Protein AF-A0A951I4B5-F1 (afdb_monomer_lite)

pLDDT: mean 79.26, std 15.8, range [46.94, 96.88]

Sequence (180 aa):
LNFTGGAEAVTATYGNERLVIIENTTPQLATENDARINAKINELKSSGQPVPSAYRRVGNYSVFVFDAPDEATAAQLIDKISYEQVVQWLGNNPHWMERAEREYRQTTAGVILSVIKGTGLSLLICLGIGGIFGSIVFRRRRAQAAMTEAYSDAGGMLRLNLDEMTPQADPSRLLGKGER

Structure (mmCIF, N/CA/C/O backbone):
data_AF-A0A951I4B5-F1
#
_entry.id   AF-A0A951I4B5-F1
#
loop_
_atom_site.group_PDB
_atom_site.id
_atom_site.type_symbol
_atom_site.label_atom_id
_atom_site.label_alt_id
_atom_site.label_comp_id
_atom_site.label_asym_id
_atom_site.label_entity_id
_atom_site.label_seq_id
_atom_site.pdbx_PDB_ins_code
_atom_site.Cartn_x
_atom_site.Cartn_y
_atom_site.Cartn_z
_atom_site.occupancy
_atom_site.B_iso_or_equiv
_atom_site.auth_seq_id
_atom_site.auth_comp_id
_atom_site.auth_asym_id
_atom_site.auth_atom_id
_atom_site.pdbx_PDB_model_num
ATOM 1 N N . LEU A 1 1 ? -22.783 -4.781 12.251 1.00 55.12 1 LEU A N 1
ATOM 2 C CA . LEU A 1 1 ? -22.409 -3.690 11.322 1.00 55.12 1 LEU A CA 1
ATOM 3 C C . LEU A 1 1 ? -23.395 -3.739 10.170 1.00 55.12 1 LEU A C 1
ATOM 5 O O . LEU A 1 1 ? -23.638 -4.833 9.679 1.00 55.12 1 LEU A O 1
ATOM 9 N N . ASN A 1 2 ? -24.029 -2.620 9.824 1.00 48.62 2 ASN A N 1
ATOM 10 C CA . ASN A 1 2 ? -24.984 -2.560 8.719 1.00 48.62 2 ASN A CA 1
ATOM 11 C C . ASN A 1 2 ? -24.403 -1.655 7.626 1.00 48.62 2 ASN A C 1
ATOM 13 O O . ASN A 1 2 ? -24.116 -0.495 7.905 1.00 48.62 2 ASN A O 1
ATOM 17 N N . PHE A 1 3 ? -24.217 -2.207 6.425 1.00 61.22 3 PHE A N 1
ATOM 18 C CA . PHE A 1 3 ? -23.639 -1.535 5.255 1.00 61.22 3 PHE A CA 1
ATOM 19 C C . PHE A 1 3 ? -24.702 -1.206 4.188 1.00 61.22 3 PHE A C 1
ATOM 21 O O . PHE A 1 3 ? -24.397 -1.102 3.000 1.00 61.22 3 PHE A O 1
ATOM 28 N N . THR A 1 4 ? -25.975 -1.074 4.581 1.00 50.81 4 THR A N 1
ATOM 29 C CA . THR A 1 4 ? -27.038 -0.580 3.690 1.00 50.81 4 THR A CA 1
ATOM 30 C C . THR A 1 4 ? -26.644 0.770 3.092 1.00 50.81 4 THR A C 1
ATOM 32 O O . THR A 1 4 ? -26.465 1.736 3.829 1.00 50.81 4 THR A O 1
ATOM 35 N N . GLY A 1 5 ? -26.512 0.819 1.764 1.00 57.47 5 GLY A N 1
ATOM 36 C CA . GLY A 1 5 ? -26.009 1.981 1.019 1.00 57.47 5 GLY A CA 1
ATOM 37 C C . GLY A 1 5 ? -24.957 1.636 -0.041 1.00 57.47 5 GLY A C 1
ATOM 38 O O . GLY A 1 5 ? -24.609 2.504 -0.835 1.00 57.47 5 GLY A O 1
ATOM 39 N N . GLY A 1 6 ? -24.497 0.379 -0.076 1.00 58.88 6 GLY A N 1
ATOM 40 C CA . GLY A 1 6 ? -23.417 -0.074 -0.951 1.00 58.88 6 GLY A CA 1
ATOM 41 C C . GLY A 1 6 ? -22.067 0.181 -0.287 1.00 58.88 6 GLY A C 1
ATOM 42 O O . GLY A 1 6 ? -21.778 1.298 0.134 1.00 58.88 6 GLY A O 1
ATOM 43 N N . ALA A 1 7 ? -21.268 -0.871 -0.144 1.00 65.44 7 ALA A N 1
ATOM 44 C CA . ALA A 1 7 ? -19.898 -0.776 0.328 1.00 65.44 7 ALA A CA 1
ATOM 45 C C . ALA A 1 7 ? -19.060 -1.764 -0.474 1.00 65.44 7 ALA A C 1
ATOM 47 O O . ALA A 1 7 ? -19.389 -2.951 -0.531 1.00 65.44 7 ALA A O 1
ATOM 48 N N . GLU A 1 8 ? -18.004 -1.267 -1.103 1.00 73.88 8 GLU A N 1
ATOM 49 C CA . GLU A 1 8 ? -17.023 -2.111 -1.772 1.00 73.88 8 GLU A CA 1
ATOM 50 C C . GLU A 1 8 ? -15.859 -2.349 -0.820 1.00 73.88 8 GLU A C 1
ATOM 52 O O . GLU A 1 8 ? -15.434 -1.449 -0.094 1.00 73.88 8 GLU A O 1
ATOM 57 N N . ALA A 1 9 ? -15.373 -3.585 -0.773 1.00 83.12 9 ALA A N 1
ATOM 58 C CA . ALA A 1 9 ? -14.260 -3.958 0.079 1.00 83.12 9 ALA A CA 1
ATOM 59 C C . ALA A 1 9 ? -13.137 -4.537 -0.774 1.00 83.12 9 ALA A C 1
ATOM 61 O O . ALA A 1 9 ? -13.355 -5.448 -1.572 1.00 83.12 9 ALA A O 1
ATOM 62 N N . VAL A 1 10 ? -11.928 -4.025 -0.567 1.00 84.44 10 VAL A N 1
ATOM 63 C CA . VAL A 1 10 ? -10.711 -4.514 -1.212 1.00 84.44 10 VAL A CA 1
ATOM 64 C C . VAL A 1 10 ? -9.752 -4.992 -0.137 1.00 84.44 10 VAL A C 1
ATOM 66 O O . VAL A 1 10 ? -9.579 -4.349 0.900 1.00 84.44 10 VAL A O 1
ATOM 69 N N . THR A 1 11 ? -9.118 -6.133 -0.389 1.00 89.44 11 THR A N 1
ATOM 70 C CA . THR A 1 11 ? -8.118 -6.716 0.505 1.00 89.44 11 THR A CA 1
ATOM 71 C C . THR A 1 11 ? -6.784 -6.855 -0.207 1.00 89.44 11 THR A C 1
ATOM 73 O O . THR A 1 11 ? -6.746 -7.297 -1.355 1.00 89.44 11 THR A O 1
ATOM 76 N N . ALA A 1 12 ? -5.693 -6.545 0.484 1.00 88.00 12 ALA A N 1
ATOM 77 C CA . ALA A 1 12 ? -4.334 -6.743 -0.005 1.00 88.00 12 ALA A CA 1
ATOM 78 C C . ALA A 1 12 ? -3.448 -7.330 1.099 1.00 88.00 12 ALA A C 1
ATOM 80 O O . ALA A 1 12 ? -3.672 -7.080 2.282 1.00 88.00 12 ALA A O 1
ATOM 81 N N . THR A 1 13 ? -2.428 -8.092 0.708 1.00 88.44 13 THR A N 1
ATOM 82 C CA . THR A 1 13 ? -1.479 -8.715 1.640 1.00 88.44 13 THR A CA 1
ATOM 83 C C . THR A 1 13 ? -0.082 -8.153 1.404 1.00 88.44 13 THR A C 1
ATOM 85 O O . THR A 1 13 ? 0.414 -8.186 0.278 1.00 88.44 13 THR A O 1
ATOM 88 N N . TYR A 1 14 ? 0.563 -7.671 2.467 1.00 83.38 14 TYR A N 1
ATOM 89 C CA . TYR A 1 14 ? 1.923 -7.130 2.457 1.00 83.38 14 TYR A CA 1
ATOM 90 C C . TYR A 1 14 ? 2.800 -7.938 3.419 1.00 83.38 14 TYR A C 1
ATOM 92 O O . TYR A 1 14 ? 2.919 -7.635 4.602 1.00 83.38 14 TYR A O 1
ATOM 100 N N . GLY A 1 15 ? 3.403 -9.017 2.914 1.00 86.25 15 GLY A N 1
ATOM 101 C CA . GLY A 1 15 ? 4.127 -9.963 3.765 1.00 86.25 15 GLY A CA 1
ATOM 102 C C . GLY A 1 15 ? 3.170 -10.652 4.739 1.00 86.25 15 GLY A C 1
ATOM 103 O O . GLY A 1 15 ? 2.299 -11.400 4.302 1.00 86.25 15 GLY A O 1
ATOM 104 N N . ASN A 1 16 ? 3.324 -10.379 6.037 1.00 87.38 16 ASN A N 1
ATOM 105 C CA . ASN A 1 16 ? 2.433 -10.898 7.080 1.00 87.38 16 ASN A CA 1
ATOM 106 C C . ASN A 1 16 ? 1.230 -9.984 7.349 1.00 87.38 16 ASN A C 1
ATOM 108 O O . ASN A 1 16 ? 0.270 -10.422 7.972 1.00 87.38 16 ASN A O 1
ATOM 112 N N . GLU A 1 17 ? 1.266 -8.737 6.879 1.00 90.81 17 GLU A N 1
ATOM 113 C CA . GLU A 1 17 ? 0.223 -7.745 7.123 1.00 90.81 17 GLU A CA 1
ATOM 114 C C . GLU A 1 17 ? -0.938 -7.936 6.151 1.00 90.81 17 GLU A C 1
ATOM 116 O O . GLU A 1 17 ? -0.743 -8.178 4.953 1.00 90.81 17 GLU A O 1
ATOM 121 N N . ARG A 1 18 ? -2.164 -7.763 6.645 1.00 93.00 18 ARG A N 1
ATOM 122 C CA . ARG A 1 18 ? -3.366 -7.752 5.806 1.00 93.00 18 ARG A CA 1
ATOM 123 C C . ARG A 1 18 ? -4.038 -6.395 5.876 1.00 93.00 18 ARG A C 1
ATOM 125 O O . ARG A 1 18 ? -4.434 -5.940 6.946 1.00 93.00 18 ARG A O 1
ATOM 132 N N . LEU A 1 19 ? -4.193 -5.777 4.716 1.00 92.56 19 LEU A N 1
ATOM 133 C CA . LEU A 1 19 ? -4.884 -4.515 4.531 1.00 92.56 19 LEU A CA 1
ATOM 134 C C . LEU A 1 19 ? -6.308 -4.790 4.051 1.00 92.56 19 LEU A C 1
ATOM 136 O O . LEU A 1 19 ? -6.501 -5.502 3.066 1.00 92.56 19 LEU A O 1
ATOM 140 N N . VAL A 1 20 ? -7.294 -4.202 4.720 1.00 93.38 20 VAL A N 1
ATOM 141 C CA . VAL A 1 20 ? -8.694 -4.212 4.286 1.00 93.38 20 VAL A CA 1
ATOM 142 C C . VAL A 1 20 ? -9.165 -2.773 4.180 1.00 93.38 20 VAL A C 1
ATOM 144 O O . VAL A 1 20 ? -9.105 -2.020 5.149 1.00 93.38 20 VAL A O 1
ATOM 147 N N . ILE A 1 21 ? -9.638 -2.391 3.002 1.00 91.12 21 ILE A N 1
ATOM 148 C CA . ILE A 1 21 ? -10.203 -1.073 2.735 1.00 91.12 21 ILE A CA 1
ATOM 149 C C . ILE A 1 21 ? -11.676 -1.270 2.423 1.00 91.12 21 ILE A C 1
ATOM 151 O O . ILE A 1 21 ? -12.016 -2.084 1.569 1.00 91.12 21 ILE A O 1
ATOM 155 N N . ILE A 1 22 ? -12.538 -0.529 3.112 1.00 90.69 22 ILE A N 1
ATOM 156 C CA . ILE A 1 22 ? -13.975 -0.496 2.847 1.00 90.69 22 ILE A CA 1
ATOM 157 C C . ILE A 1 22 ? -14.336 0.903 2.365 1.00 90.69 22 ILE A C 1
ATOM 159 O O . ILE A 1 22 ? -14.132 1.879 3.087 1.00 90.69 22 ILE A O 1
ATOM 163 N N . GLU A 1 23 ? -14.877 1.004 1.160 1.00 89.00 23 GLU A N 1
ATOM 164 C CA . GLU A 1 23 ? -15.413 2.241 0.610 1.00 89.00 23 GLU A CA 1
ATOM 165 C C . GLU A 1 23 ? -16.857 2.449 1.051 1.00 89.00 23 GLU A C 1
ATOM 167 O O . GLU A 1 23 ? -17.703 1.568 0.905 1.00 89.00 23 GLU A O 1
ATOM 172 N N . ASN A 1 24 ? -17.143 3.640 1.572 1.00 87.50 24 ASN A N 1
ATOM 173 C CA . ASN A 1 24 ? -18.502 4.083 1.832 1.00 87.50 24 ASN A CA 1
ATOM 174 C C . ASN A 1 24 ? -18.952 5.007 0.697 1.00 87.50 24 ASN A C 1
ATOM 176 O O . ASN A 1 24 ? -18.261 5.966 0.360 1.00 87.50 24 ASN A O 1
ATOM 180 N N . THR A 1 25 ? -20.150 4.778 0.164 1.00 84.25 25 THR A N 1
ATOM 181 C CA . THR A 1 25 ? -20.691 5.547 -0.972 1.00 84.25 25 THR A CA 1
ATOM 182 C C . THR A 1 25 ? -20.890 7.036 -0.691 1.00 84.25 25 THR A C 1
ATOM 184 O O . THR A 1 25 ? -20.955 7.830 -1.628 1.00 84.25 25 THR A O 1
ATOM 187 N N . THR A 1 26 ? -20.979 7.448 0.580 1.00 84.31 26 THR A N 1
ATOM 188 C CA . THR A 1 26 ? -21.101 8.863 0.957 1.00 84.31 26 THR A CA 1
ATOM 189 C C . THR A 1 26 ? -20.213 9.236 2.150 1.00 84.31 26 THR A C 1
ATOM 191 O O . THR A 1 26 ? -19.969 8.400 3.030 1.00 84.31 26 THR A O 1
ATOM 194 N N . PRO A 1 27 ? -19.782 10.510 2.250 1.00 86.56 27 PRO A N 1
ATOM 195 C CA . PRO A 1 27 ? -19.035 11.007 3.409 1.00 86.56 27 PRO A CA 1
ATOM 196 C C . PRO A 1 27 ? -19.803 10.901 4.734 1.00 86.56 27 PRO A C 1
ATOM 198 O O . PRO A 1 27 ? -19.202 10.697 5.792 1.00 86.56 27 PRO A O 1
ATOM 201 N N . GLN A 1 28 ? -21.133 11.035 4.689 1.00 87.88 28 GLN A N 1
ATOM 202 C CA . GLN A 1 28 ? -22.000 10.904 5.860 1.00 87.88 28 GLN A CA 1
ATOM 203 C C . GLN A 1 28 ? -21.962 9.467 6.386 1.00 87.88 28 GLN A C 1
ATOM 205 O O . GLN A 1 28 ? -21.667 9.260 7.563 1.00 87.88 28 GLN A O 1
ATOM 210 N N . LEU A 1 29 ? -22.138 8.477 5.500 1.00 88.44 29 LEU A N 1
ATOM 211 C CA . LEU A 1 29 ? -22.033 7.062 5.863 1.00 88.44 29 LEU A CA 1
ATOM 212 C C . LEU A 1 29 ? -20.637 6.712 6.388 1.00 88.44 29 LEU A C 1
ATOM 214 O O . LEU A 1 29 ? -20.528 5.997 7.380 1.00 88.44 29 LEU A O 1
ATOM 218 N N . ALA A 1 30 ? -19.576 7.255 5.783 1.00 90.12 30 ALA A N 1
ATOM 219 C CA . ALA A 1 30 ? -18.209 7.052 6.261 1.00 90.12 30 ALA A CA 1
ATOM 220 C C . ALA A 1 30 ? -18.016 7.551 7.701 1.00 90.12 30 ALA A C 1
ATOM 222 O O . ALA A 1 30 ? -17.368 6.889 8.508 1.00 90.12 30 ALA A O 1
ATOM 223 N N . THR A 1 31 ? -18.601 8.702 8.037 1.00 92.94 31 THR A N 1
ATOM 224 C CA . THR A 1 31 ? -18.505 9.306 9.374 1.00 92.94 31 THR A CA 1
ATOM 225 C C . THR A 1 31 ? -19.313 8.520 10.408 1.00 92.94 31 THR A C 1
ATOM 227 O O . THR A 1 31 ? -18.826 8.246 11.505 1.00 92.94 31 THR A O 1
ATOM 230 N N . GLU A 1 32 ? -20.531 8.102 10.060 1.00 91.88 32 GLU A N 1
ATOM 231 C CA . GLU A 1 32 ? -21.355 7.262 10.935 1.00 91.88 32 GLU A CA 1
ATOM 232 C C . GLU A 1 32 ? -20.718 5.892 11.185 1.00 91.88 32 GLU A C 1
ATOM 234 O O . GLU A 1 32 ? -20.698 5.400 12.319 1.00 91.88 32 GLU A O 1
ATOM 239 N N . ASN A 1 33 ? -20.175 5.274 10.134 1.00 92.12 33 ASN A N 1
ATOM 240 C CA . ASN A 1 33 ? -19.501 3.988 10.241 1.00 92.12 33 ASN A CA 1
ATOM 241 C C . ASN A 1 33 ? -18.207 4.102 11.044 1.00 92.12 33 ASN A C 1
ATOM 243 O O . ASN A 1 33 ? -17.947 3.221 11.856 1.00 92.12 33 ASN A O 1
ATOM 247 N N . ASP A 1 34 ? -17.451 5.191 10.913 1.00 94.75 34 ASP A N 1
ATOM 248 C CA . ASP A 1 34 ? -16.241 5.429 11.703 1.00 94.75 34 ASP A CA 1
ATOM 249 C C . ASP A 1 34 ? -16.512 5.456 13.211 1.00 94.75 34 ASP A C 1
ATOM 251 O O . ASP A 1 34 ? -15.838 4.769 13.983 1.00 94.75 34 ASP A O 1
ATOM 255 N N . ALA A 1 35 ? -17.567 6.152 13.640 1.00 94.19 35 ALA A N 1
ATOM 256 C CA . ALA A 1 35 ? -17.983 6.144 15.040 1.00 94.19 35 ALA A CA 1
ATOM 257 C C . ALA A 1 35 ? -18.357 4.727 15.522 1.00 94.19 35 ALA A C 1
ATOM 259 O O . ALA A 1 35 ? -17.936 4.295 16.598 1.00 94.19 35 ALA A O 1
ATOM 260 N N . ARG A 1 36 ? -19.110 3.972 14.709 1.00 93.81 36 ARG A N 1
ATOM 261 C CA . ARG A 1 36 ? -19.536 2.597 15.032 1.00 93.81 36 ARG A CA 1
ATOM 262 C C . ARG A 1 36 ? -18.368 1.612 15.069 1.00 93.81 36 ARG A C 1
ATOM 264 O O . ARG A 1 36 ? -18.343 0.736 15.931 1.00 93.81 36 ARG A O 1
ATOM 271 N N . ILE A 1 37 ? -17.418 1.743 14.147 1.00 95.19 37 ILE A N 1
ATOM 272 C CA . ILE A 1 37 ? -16.227 0.897 14.065 1.00 95.19 37 ILE A CA 1
ATOM 273 C C . ILE A 1 37 ? -15.344 1.137 15.286 1.00 95.19 37 ILE A C 1
ATOM 275 O O . ILE A 1 37 ? -15.002 0.175 15.967 1.00 95.19 37 ILE A O 1
ATOM 279 N N . ASN A 1 38 ? -15.047 2.395 15.623 1.00 95.94 38 ASN A N 1
ATOM 280 C CA . ASN A 1 38 ? -14.259 2.721 16.813 1.00 95.94 38 ASN A CA 1
ATOM 281 C C . ASN A 1 38 ? -14.925 2.208 18.095 1.00 95.94 38 ASN A C 1
ATOM 283 O O . ASN A 1 38 ? -14.263 1.597 18.934 1.00 95.94 38 ASN A O 1
ATOM 287 N N . ALA A 1 39 ? -16.244 2.383 18.229 1.00 95.88 39 ALA A N 1
ATOM 288 C CA . ALA A 1 39 ? -16.993 1.828 19.354 1.00 95.88 39 ALA A CA 1
ATOM 289 C C . ALA A 1 39 ? -16.851 0.299 19.427 1.00 95.88 39 ALA A C 1
ATOM 291 O O . ALA A 1 39 ? -16.586 -0.243 20.502 1.00 95.88 39 ALA A O 1
ATOM 292 N N . LYS A 1 40 ? -16.952 -0.395 18.284 1.00 95.06 40 LYS A N 1
ATOM 293 C CA . LYS A 1 40 ? -16.819 -1.853 18.240 1.00 95.06 40 LYS A CA 1
ATOM 294 C C . LYS A 1 40 ? -15.398 -2.327 18.540 1.00 95.06 40 LYS A C 1
ATOM 296 O O . LYS A 1 40 ? -15.235 -3.312 19.250 1.00 95.06 40 LYS A O 1
ATOM 301 N N . ILE A 1 41 ? -14.375 -1.637 18.039 1.00 95.06 41 ILE A N 1
ATOM 302 C CA . ILE A 1 41 ? -12.970 -1.944 18.342 1.00 95.06 41 ILE A CA 1
ATOM 303 C C . ILE A 1 41 ? -12.714 -1.790 19.844 1.00 95.06 41 ILE A C 1
ATOM 305 O O . ILE A 1 41 ? -12.111 -2.672 20.448 1.00 95.06 41 ILE A O 1
ATOM 309 N N . ASN A 1 42 ? -13.224 -0.725 20.465 1.00 95.38 42 ASN A N 1
ATOM 310 C CA . ASN A 1 42 ? -13.085 -0.512 21.906 1.00 95.38 42 ASN A CA 1
ATOM 311 C C . ASN A 1 42 ? -13.799 -1.596 22.729 1.00 95.38 42 ASN A C 1
ATOM 313 O O . ASN A 1 42 ? -13.237 -2.075 23.710 1.00 95.38 42 ASN A O 1
ATOM 317 N N . GLU A 1 43 ? -14.995 -2.017 22.311 1.00 95.88 43 GLU A N 1
ATOM 318 C CA . GLU A 1 43 ? -15.738 -3.129 22.924 1.00 95.88 43 GLU A CA 1
ATOM 319 C C . GLU A 1 43 ? -14.984 -4.466 22.811 1.00 95.88 43 GLU A C 1
ATOM 321 O O . GLU A 1 43 ? -14.896 -5.230 23.772 1.00 95.88 43 GLU A O 1
ATOM 326 N N . LEU A 1 44 ? -14.410 -4.763 21.642 1.00 95.12 44 LEU A N 1
ATOM 327 C CA . LEU A 1 44 ? -13.615 -5.975 21.438 1.00 95.12 44 LEU A CA 1
ATOM 328 C C . LEU A 1 44 ? -12.337 -5.941 22.281 1.00 95.12 44 LEU A C 1
ATOM 330 O O . LEU A 1 44 ? -12.015 -6.926 22.945 1.00 95.12 44 LEU A O 1
ATOM 334 N N . LYS A 1 45 ? -11.663 -4.787 22.325 1.00 93.38 45 LYS A N 1
ATOM 335 C CA . LYS A 1 45 ? -10.461 -4.571 23.133 1.00 93.38 45 LYS A CA 1
ATOM 336 C C . LYS A 1 45 ? -10.743 -4.754 24.624 1.00 93.38 45 LYS A C 1
ATOM 338 O O . LYS A 1 45 ? -9.968 -5.421 25.304 1.00 93.38 45 LYS A O 1
ATOM 343 N N . SER A 1 46 ? -11.853 -4.215 25.134 1.00 94.19 46 SER A N 1
ATOM 344 C CA . SER A 1 46 ? -12.245 -4.397 26.539 1.00 94.19 46 SER A CA 1
ATOM 345 C C . SER A 1 46 ? -12.662 -5.833 26.862 1.00 94.19 46 SER A C 1
ATOM 347 O O . SER A 1 46 ? -12.500 -6.274 27.997 1.00 94.19 46 SER A O 1
ATOM 349 N N . SER A 1 47 ? -13.135 -6.580 25.864 1.00 95.00 47 SER A N 1
ATOM 350 C CA . SER A 1 47 ? -13.519 -7.991 25.992 1.00 95.00 47 SER A CA 1
ATOM 351 C C . SER A 1 47 ? -12.358 -8.971 25.770 1.00 95.00 47 SER A C 1
ATOM 353 O O . SER A 1 47 ? -12.587 -10.179 25.721 1.00 95.00 47 SER A O 1
ATOM 355 N N . GLY A 1 48 ? -11.125 -8.481 25.586 1.00 92.50 48 GLY A N 1
ATOM 356 C CA . GLY A 1 48 ? -9.949 -9.316 25.305 1.00 92.50 48 GLY A CA 1
ATOM 357 C C . GLY A 1 48 ? -10.003 -10.043 23.956 1.00 92.50 48 GLY A C 1
ATOM 358 O O . GLY A 1 48 ? -9.271 -11.008 23.745 1.00 92.50 48 GLY A O 1
ATOM 359 N N . GLN A 1 49 ? -10.885 -9.614 23.054 1.00 93.44 49 GLN A N 1
ATOM 360 C CA . GLN A 1 49 ? -11.017 -10.172 21.713 1.00 93.44 49 GLN A CA 1
ATOM 361 C C . GLN A 1 49 ? -9.954 -9.573 20.781 1.00 93.44 49 GLN A C 1
ATOM 363 O O . GLN A 1 49 ? -9.515 -8.438 20.996 1.00 93.44 49 GLN A O 1
ATOM 368 N N . PRO A 1 50 ? -9.544 -10.300 19.727 1.00 90.94 50 PRO A N 1
ATOM 369 C CA . PRO A 1 50 ? -8.608 -9.772 18.747 1.00 90.94 50 PRO A CA 1
ATOM 370 C C . PRO A 1 50 ? -9.194 -8.541 18.046 1.00 90.94 50 PRO A C 1
ATOM 372 O O . PRO A 1 50 ? -10.352 -8.527 17.623 1.00 90.94 50 PRO A O 1
ATOM 375 N N . VAL A 1 51 ? -8.363 -7.511 17.910 1.00 94.12 51 VAL A N 1
ATOM 376 C CA . VAL A 1 51 ? -8.670 -6.259 17.211 1.00 94.12 51 VAL A CA 1
ATOM 377 C C . VAL A 1 51 ? -7.666 -6.041 16.076 1.00 94.12 51 VAL A C 1
ATOM 379 O O . VAL A 1 51 ? -6.588 -6.638 16.103 1.00 94.12 51 VAL A O 1
ATOM 382 N N . PRO A 1 52 ? -7.993 -5.212 15.068 1.00 94.12 52 PRO A N 1
ATOM 383 C CA . PRO A 1 52 ? -7.020 -4.801 14.061 1.00 94.12 52 PRO A CA 1
ATOM 384 C C . PRO A 1 52 ? -5.779 -4.179 14.716 1.00 94.12 52 PRO A C 1
ATOM 386 O O . PRO A 1 52 ? -5.900 -3.487 15.728 1.00 94.12 52 PRO A O 1
ATOM 389 N N . SER A 1 53 ? -4.607 -4.374 14.110 1.00 94.25 53 SER A N 1
ATOM 390 C CA . SER A 1 53 ? -3.362 -3.716 14.527 1.00 94.25 53 SER A CA 1
ATOM 391 C C . SER A 1 53 ? -3.460 -2.193 14.407 1.00 94.25 53 SER A C 1
ATOM 393 O O . SER A 1 53 ? -2.893 -1.480 15.226 1.00 94.25 53 SER A O 1
ATOM 395 N N . ALA A 1 54 ? -4.197 -1.694 13.408 1.00 94.62 54 ALA A N 1
ATOM 396 C CA . ALA A 1 54 ? -4.599 -0.293 13.320 1.00 94.62 54 ALA A CA 1
ATOM 397 C C . ALA A 1 54 ? -5.902 -0.127 12.529 1.00 94.62 54 ALA A C 1
ATOM 399 O O . ALA A 1 54 ? -6.252 -0.944 11.672 1.00 94.62 54 ALA A O 1
ATOM 400 N N . TYR A 1 55 ? -6.594 0.977 12.795 1.00 95.12 55 TYR A N 1
ATOM 401 C CA . TYR A 1 55 ? -7.768 1.415 12.053 1.00 95.12 55 TYR A CA 1
ATOM 402 C C . TYR A 1 55 ? -7.728 2.933 11.853 1.00 95.12 55 TYR A C 1
ATOM 404 O O . TYR A 1 55 ? -7.356 3.672 12.765 1.00 95.12 55 TYR A O 1
ATOM 412 N N . ARG A 1 56 ? -8.115 3.408 10.664 1.00 94.44 56 ARG A N 1
ATOM 413 C CA . ARG A 1 56 ? -8.257 4.843 10.380 1.00 94.44 56 ARG A CA 1
ATOM 414 C C . ARG A 1 56 ? -9.282 5.099 9.283 1.00 94.44 56 ARG A C 1
ATOM 416 O O . ARG A 1 56 ? -9.331 4.372 8.291 1.00 94.44 56 ARG A O 1
ATOM 423 N N . ARG A 1 57 ? -10.031 6.195 9.407 1.00 92.75 57 ARG A N 1
ATOM 424 C CA . ARG A 1 57 ? -10.810 6.746 8.295 1.00 92.75 57 ARG A CA 1
ATOM 425 C C . ARG A 1 57 ? -9.934 7.640 7.417 1.00 92.75 57 ARG A C 1
ATOM 427 O O . ARG A 1 57 ? -9.277 8.551 7.918 1.00 92.75 57 ARG A O 1
ATOM 434 N N . VAL A 1 58 ? -9.978 7.415 6.106 1.00 90.75 58 VAL A N 1
ATOM 435 C CA . VAL A 1 58 ? -9.289 8.224 5.091 1.00 90.75 58 VAL A CA 1
ATOM 436 C C . VAL A 1 58 ? -10.315 8.653 4.040 1.00 90.75 58 VAL A C 1
ATOM 438 O O . VAL A 1 58 ? -10.679 7.886 3.153 1.00 90.75 58 VAL A O 1
ATOM 441 N N . GLY A 1 59 ? -10.840 9.876 4.165 1.00 88.81 59 GLY A N 1
ATOM 442 C CA . GLY A 1 59 ? -11.945 10.346 3.320 1.00 88.81 59 GLY A CA 1
ATOM 443 C C . GLY A 1 59 ? -13.205 9.496 3.520 1.00 88.81 59 GLY A C 1
ATOM 444 O O . GLY A 1 59 ? -13.741 9.444 4.633 1.00 88.81 59 GLY A O 1
ATOM 445 N N . ASN A 1 60 ? -13.644 8.825 2.450 1.00 90.12 60 ASN A N 1
ATOM 446 C CA . ASN A 1 60 ? -14.777 7.894 2.463 1.00 90.12 60 ASN A CA 1
ATOM 447 C C . ASN A 1 60 ? -14.378 6.439 2.768 1.00 90.12 60 ASN A C 1
ATOM 449 O O . ASN A 1 60 ? -15.251 5.579 2.898 1.00 90.12 60 ASN A O 1
ATOM 453 N N . TYR A 1 61 ? -13.081 6.154 2.905 1.00 90.12 61 TYR A N 1
ATOM 454 C CA . TYR A 1 61 ? -12.585 4.812 3.179 1.00 90.12 61 TYR A CA 1
ATOM 455 C C . TYR A 1 61 ? -12.432 4.551 4.677 1.00 90.12 61 TYR A C 1
ATOM 457 O O . TYR A 1 61 ? -11.910 5.381 5.424 1.00 90.12 61 TYR A O 1
ATOM 465 N N . SER A 1 62 ? -12.820 3.353 5.093 1.00 93.31 62 SER A N 1
ATOM 466 C CA . SER A 1 62 ? -12.476 2.753 6.379 1.00 93.31 62 SER A CA 1
ATOM 467 C C . SER A 1 62 ? -11.329 1.772 6.155 1.00 93.31 62 SER A C 1
ATOM 469 O O . SER A 1 62 ? -11.502 0.763 5.473 1.00 93.31 62 SER A O 1
ATOM 471 N N . VAL A 1 63 ? -10.154 2.077 6.703 1.00 94.06 63 VAL A N 1
ATOM 472 C CA . VAL A 1 63 ? -8.930 1.303 6.484 1.00 94.06 63 VAL A CA 1
ATOM 473 C C . VAL A 1 63 ? -8.580 0.514 7.735 1.00 94.06 63 VAL A C 1
ATOM 475 O O . VAL A 1 63 ? -8.414 1.092 8.808 1.00 94.06 63 VAL A O 1
ATOM 478 N N . PHE A 1 64 ? -8.409 -0.793 7.578 1.00 95.25 64 PHE A N 1
ATOM 479 C CA . PHE A 1 64 ? -7.992 -1.718 8.622 1.00 95.25 64 PHE A CA 1
ATOM 480 C C . PHE A 1 64 ? -6.669 -2.370 8.248 1.00 95.25 64 PHE A C 1
ATOM 482 O O . PHE A 1 64 ? -6.503 -2.844 7.124 1.00 95.25 64 PHE A O 1
ATOM 489 N N . VAL A 1 65 ? -5.764 -2.458 9.216 1.00 95.12 65 VAL A N 1
ATOM 490 C CA . VAL A 1 65 ? -4.538 -3.248 9.105 1.00 95.12 65 VAL A CA 1
ATOM 491 C C . VAL A 1 65 ? -4.570 -4.329 10.170 1.00 95.12 65 VAL A C 1
ATOM 493 O O . VAL A 1 65 ? -4.781 -4.041 11.347 1.00 95.12 65 VAL A O 1
ATOM 496 N N . PHE A 1 66 ? -4.358 -5.569 9.753 1.00 94.75 66 PHE A N 1
ATOM 497 C CA . PHE A 1 66 ? -4.255 -6.735 10.619 1.00 94.75 66 PHE A CA 1
ATOM 498 C C . PHE A 1 66 ? -2.846 -7.315 10.559 1.00 94.75 66 PHE A C 1
ATOM 500 O O . PHE A 1 66 ? -2.148 -7.159 9.556 1.00 94.75 66 PHE A O 1
ATOM 507 N N . ASP A 1 67 ? -2.478 -8.026 11.624 1.00 93.25 67 ASP A N 1
ATOM 508 C CA . ASP A 1 67 ? -1.261 -8.840 11.715 1.00 93.25 67 ASP A CA 1
ATOM 509 C C . ASP A 1 67 ? 0.052 -8.052 11.540 1.00 93.25 67 ASP A C 1
ATOM 511 O O . ASP A 1 67 ? 1.102 -8.625 11.250 1.00 93.25 67 ASP A O 1
ATOM 515 N N . ALA A 1 68 ? 0.011 -6.733 11.752 1.00 91.12 68 ALA A N 1
ATOM 516 C CA . ALA A 1 68 ? 1.214 -5.914 11.812 1.00 91.12 68 ALA A CA 1
ATOM 517 C C . ALA A 1 68 ? 1.958 -6.136 13.140 1.00 91.12 68 ALA A C 1
ATOM 519 O O . ALA A 1 68 ? 1.306 -6.314 14.177 1.00 91.12 68 ALA A O 1
ATOM 520 N N . PRO A 1 69 ? 3.305 -6.097 13.126 1.00 89.56 69 PRO A N 1
ATOM 521 C CA . PRO A 1 69 ? 4.130 -6.352 14.309 1.00 89.56 69 PRO A CA 1
ATOM 522 C C . PRO A 1 69 ? 3.923 -5.313 15.419 1.00 89.56 69 PRO A C 1
ATOM 524 O O . PRO A 1 69 ? 4.044 -5.639 16.599 1.00 89.56 69 PRO A O 1
ATOM 527 N N . ASP A 1 70 ? 3.592 -4.079 15.047 1.00 88.62 70 ASP A N 1
ATOM 528 C CA . ASP A 1 70 ? 3.323 -2.972 15.954 1.00 88.62 70 ASP A CA 1
ATOM 529 C C . ASP A 1 70 ? 2.392 -1.934 15.299 1.00 88.62 70 ASP A C 1
ATOM 531 O O . ASP A 1 70 ? 2.201 -1.907 14.078 1.00 88.62 70 ASP A O 1
ATOM 535 N N . GLU A 1 71 ? 1.808 -1.066 16.126 1.00 87.69 71 GLU A N 1
ATOM 536 C CA . GLU A 1 71 ? 0.872 -0.027 15.684 1.00 87.69 71 GLU A CA 1
ATOM 537 C C . GLU A 1 71 ? 1.537 1.023 14.776 1.00 87.69 71 GLU A C 1
ATOM 539 O O . GLU A 1 71 ? 0.890 1.532 13.861 1.00 87.69 71 GLU A O 1
ATOM 544 N N . ALA A 1 72 ? 2.828 1.328 14.962 1.00 90.06 72 ALA A N 1
ATOM 545 C CA . ALA A 1 72 ? 3.520 2.321 14.142 1.00 90.06 72 ALA A CA 1
ATOM 546 C C . ALA A 1 72 ? 3.767 1.801 12.719 1.00 90.06 72 ALA A C 1
ATOM 548 O O . ALA A 1 72 ? 3.559 2.537 11.754 1.00 90.06 72 ALA A O 1
ATOM 549 N N . THR A 1 73 ? 4.131 0.527 12.569 1.00 89.81 73 THR A N 1
ATOM 550 C CA . THR A 1 73 ? 4.229 -0.136 11.260 1.00 89.81 73 THR A CA 1
ATOM 551 C C . THR A 1 73 ? 2.870 -0.155 10.555 1.00 89.81 73 THR A C 1
ATOM 553 O O . THR A 1 73 ? 2.762 0.232 9.388 1.00 89.81 73 THR A O 1
ATOM 556 N N . ALA A 1 74 ? 1.801 -0.491 11.283 1.00 90.81 74 ALA A N 1
ATOM 557 C CA . ALA A 1 74 ? 0.443 -0.442 10.749 1.00 90.81 74 ALA A CA 1
ATOM 558 C C . ALA A 1 74 ? 0.037 0.981 10.318 1.00 90.81 74 ALA A C 1
ATOM 560 O O . ALA A 1 74 ? -0.561 1.170 9.257 1.00 90.81 74 ALA A O 1
ATOM 561 N N . ALA A 1 75 ? 0.401 2.001 11.099 1.00 91.19 75 ALA A N 1
ATOM 562 C CA . ALA A 1 75 ? 0.136 3.397 10.772 1.00 91.19 75 ALA A CA 1
ATOM 563 C C . ALA A 1 75 ? 0.861 3.842 9.492 1.00 91.19 75 ALA A C 1
ATOM 565 O O . ALA A 1 75 ? 0.233 4.479 8.646 1.00 91.19 75 ALA A O 1
ATOM 566 N N . GLN A 1 76 ? 2.122 3.440 9.299 1.00 90.62 76 GLN A N 1
ATOM 567 C CA . GLN A 1 76 ? 2.878 3.726 8.073 1.00 90.62 76 GLN A CA 1
ATOM 568 C C . GLN A 1 76 ? 2.243 3.097 6.829 1.00 90.62 76 GLN A C 1
ATOM 570 O O . GLN A 1 76 ? 2.306 3.681 5.745 1.00 90.62 76 GLN A O 1
ATOM 575 N N . LEU A 1 77 ? 1.640 1.909 6.954 1.00 89.38 77 LEU A N 1
ATOM 576 C CA . LEU A 1 77 ? 0.917 1.290 5.843 1.00 89.38 77 LEU A CA 1
ATOM 577 C C . LEU A 1 77 ? -0.324 2.109 5.472 1.00 89.38 77 LEU A C 1
ATOM 579 O O . LEU A 1 77 ? -0.571 2.346 4.291 1.00 89.38 77 LEU A O 1
ATOM 583 N N . ILE A 1 78 ? -1.061 2.594 6.473 1.00 90.88 78 ILE A N 1
ATOM 584 C CA . ILE A 1 78 ? -2.225 3.459 6.254 1.00 90.88 78 ILE A CA 1
ATOM 585 C C . ILE A 1 78 ? -1.812 4.803 5.637 1.00 90.88 78 ILE A C 1
ATOM 587 O O . ILE A 1 78 ? -2.509 5.298 4.758 1.00 90.88 78 ILE A O 1
ATOM 591 N N . ASP A 1 79 ? -0.674 5.379 6.032 1.00 89.31 79 ASP A N 1
ATOM 592 C CA . ASP A 1 79 ? -0.197 6.675 5.515 1.00 89.31 79 ASP A CA 1
ATOM 593 C C . ASP A 1 79 ? 0.107 6.653 4.008 1.00 89.31 79 ASP A C 1
ATOM 595 O O . ASP A 1 79 ? 0.093 7.693 3.349 1.00 89.31 79 ASP A O 1
ATOM 599 N N . LYS A 1 80 ? 0.356 5.469 3.437 1.00 85.75 80 LYS A N 1
ATOM 600 C CA . LYS A 1 80 ? 0.543 5.291 1.988 1.00 85.75 80 LYS A CA 1
ATOM 601 C C . LYS A 1 80 ? -0.771 5.340 1.208 1.00 85.75 80 LYS A C 1
ATOM 603 O O . LYS A 1 80 ? -0.740 5.453 -0.016 1.00 85.75 80 LYS A O 1
ATOM 608 N N . ILE A 1 81 ? -1.914 5.237 1.883 1.00 81.62 81 ILE A N 1
ATOM 609 C CA . ILE A 1 81 ? -3.231 5.262 1.249 1.00 81.62 81 ILE A CA 1
ATOM 610 C C . ILE A 1 81 ? -3.626 6.717 1.052 1.00 81.62 81 ILE A C 1
ATOM 612 O O . ILE A 1 81 ? -3.995 7.422 1.990 1.00 81.62 81 ILE A O 1
ATOM 616 N N . SER A 1 82 ? -3.550 7.170 -0.195 1.00 73.69 82 SER A N 1
ATOM 617 C CA . SER A 1 82 ? -4.014 8.496 -0.575 1.00 73.69 82 SER A CA 1
ATOM 618 C C . SER A 1 82 ? -5.442 8.411 -1.101 1.00 73.69 82 SER A C 1
ATOM 620 O O . SER A 1 82 ? -5.723 7.657 -2.032 1.00 73.69 82 SER A O 1
ATOM 622 N N . TYR A 1 83 ? -6.348 9.193 -0.511 1.00 65.12 83 TYR A N 1
ATOM 623 C CA . TYR A 1 83 ? -7.646 9.450 -1.124 1.00 65.12 83 TYR A CA 1
ATOM 624 C C . TYR A 1 83 ? -7.426 10.400 -2.299 1.00 65.12 83 TYR A C 1
ATOM 626 O O . TYR A 1 83 ? -7.309 11.613 -2.114 1.00 65.12 83 TYR A O 1
ATOM 634 N N . GLU A 1 84 ? -7.347 9.856 -3.509 1.00 63.47 84 GLU A N 1
ATOM 635 C CA . GLU A 1 84 ? -7.320 10.687 -4.703 1.00 63.47 84 GLU A CA 1
ATOM 636 C C . GLU A 1 84 ? -8.759 11.068 -5.051 1.00 63.47 84 GLU A C 1
ATOM 638 O O . GLU A 1 84 ? -9.590 10.227 -5.393 1.00 63.47 84 GLU A O 1
ATOM 643 N N . GLN A 1 85 ? -9.088 12.353 -4.914 1.00 58.81 85 GLN A N 1
ATOM 644 C CA . GLN A 1 85 ? -10.376 12.855 -5.365 1.00 58.81 85 GLN A CA 1
ATOM 645 C C . GLN A 1 85 ? -10.424 12.725 -6.892 1.00 58.81 85 GLN A C 1
ATOM 647 O O . GLN A 1 85 ? -9.838 13.533 -7.616 1.00 58.81 85 GLN A O 1
ATOM 652 N N . VAL A 1 86 ? -11.129 11.710 -7.394 1.00 58.75 86 VAL A N 1
ATOM 653 C CA . VAL A 1 86 ? -11.401 11.582 -8.827 1.00 58.75 86 VAL A CA 1
ATOM 654 C C . VAL A 1 86 ? -12.405 12.668 -9.204 1.00 58.75 86 VAL A C 1
ATOM 656 O O . VAL A 1 86 ? -13.618 12.495 -9.120 1.00 58.75 86 VAL A O 1
ATOM 659 N N . VAL A 1 87 ? -11.894 13.838 -9.589 1.00 61.53 87 VAL A N 1
ATOM 660 C CA . VAL A 1 87 ? -12.717 14.904 -10.164 1.00 61.53 87 VAL A CA 1
ATOM 661 C C . VAL A 1 87 ? -13.129 14.457 -11.563 1.00 61.53 87 VAL A C 1
ATOM 663 O O . VAL A 1 87 ? -12.344 14.532 -12.514 1.00 61.53 87 VAL A O 1
ATOM 666 N N . GLN A 1 88 ? -14.357 13.957 -11.681 1.00 60.25 88 GLN A N 1
ATOM 667 C CA . GLN A 1 88 ? -14.975 13.711 -12.973 1.00 60.25 88 GLN A CA 1
ATOM 668 C C . GLN A 1 88 ? -15.558 15.029 -13.482 1.00 60.25 88 GLN A C 1
ATOM 670 O O . GLN A 1 88 ? -16.531 15.557 -12.947 1.00 60.25 88 GLN A O 1
ATOM 675 N N . TRP A 1 89 ? -14.924 15.590 -14.507 1.00 65.25 89 TRP A N 1
ATOM 676 C CA . TRP A 1 89 ? -15.443 16.773 -15.177 1.00 65.25 89 TRP A CA 1
ATOM 677 C C . TRP A 1 89 ? -16.687 16.378 -15.977 1.00 65.25 89 TRP A C 1
ATOM 679 O O . TRP A 1 89 ? -16.632 15.466 -16.796 1.00 65.25 89 TRP A O 1
ATOM 689 N N . LEU A 1 90 ? -17.800 17.086 -15.773 1.00 69.19 90 LEU A N 1
ATOM 690 C CA . LEU A 1 90 ? -19.038 16.915 -16.555 1.00 69.19 90 LEU A CA 1
ATOM 691 C C . LEU A 1 90 ? -18.895 17.385 -18.025 1.00 69.19 90 LEU A C 1
ATOM 693 O O . LEU A 1 90 ? -19.845 17.306 -18.797 1.00 69.19 90 LEU A O 1
ATOM 697 N N . GLY A 1 91 ? -17.713 17.877 -18.412 1.00 73.56 91 GLY A N 1
ATOM 698 C CA . GLY A 1 91 ? -17.349 18.344 -19.749 1.00 73.56 91 GLY A CA 1
ATOM 699 C C . GLY A 1 91 ? -15.866 18.084 -20.037 1.00 73.56 91 GLY A C 1
ATOM 700 O O . GLY A 1 91 ? -15.257 17.200 -19.438 1.00 73.56 91 GLY A O 1
ATOM 701 N N . ASN A 1 92 ? -15.258 18.850 -20.948 1.00 69.75 92 ASN A N 1
ATOM 702 C CA . ASN A 1 92 ? -13.868 18.608 -21.340 1.00 69.75 92 ASN A CA 1
ATOM 703 C C . ASN A 1 92 ? -12.906 18.932 -20.181 1.00 69.75 92 ASN A C 1
ATOM 705 O O . ASN A 1 92 ? -12.895 20.053 -19.674 1.00 69.75 92 ASN A O 1
ATOM 709 N N . ASN A 1 93 ? -12.119 17.946 -19.746 1.00 71.94 93 ASN A N 1
ATOM 710 C CA . ASN A 1 93 ? -11.197 18.082 -18.617 1.00 71.94 93 ASN A CA 1
ATOM 711 C C . ASN A 1 93 ? -10.114 19.128 -18.940 1.00 71.94 93 ASN A C 1
ATOM 713 O O . ASN A 1 93 ? -9.346 18.876 -19.858 1.00 71.94 93 ASN A O 1
ATOM 717 N N . PRO A 1 94 ? -9.973 20.244 -18.203 1.00 77.06 94 PRO A N 1
ATOM 718 C CA . PRO A 1 94 ? -8.986 21.285 -18.507 1.00 77.06 94 PRO A CA 1
ATOM 719 C C . PRO A 1 94 ? -7.521 20.845 -18.315 1.00 77.06 94 PRO A C 1
ATOM 721 O O . PRO A 1 94 ? -6.632 21.440 -18.913 1.00 77.06 94 PRO A O 1
ATOM 724 N N . HIS A 1 95 ? -7.262 19.774 -17.554 1.00 78.81 95 HIS A N 1
ATOM 725 C CA . HIS A 1 95 ? -5.914 19.276 -17.228 1.00 78.81 95 HIS A CA 1
ATOM 726 C C . HIS A 1 95 ? -5.544 17.975 -17.961 1.00 78.81 95 HIS A C 1
ATOM 728 O O . HIS A 1 95 ? -4.659 17.231 -17.533 1.00 78.81 95 HIS A O 1
ATOM 734 N N . TRP A 1 96 ? -6.236 17.647 -19.056 1.00 75.88 96 TRP A N 1
ATOM 735 C CA . TRP A 1 96 ? -5.990 16.409 -19.804 1.00 75.88 96 TRP A CA 1
ATOM 736 C C . TRP A 1 96 ? -4.560 16.327 -20.365 1.00 75.88 96 TRP A C 1
ATOM 738 O O . TRP A 1 96 ? -3.927 15.276 -20.277 1.00 75.88 96 TRP A O 1
ATOM 748 N N . MET A 1 97 ? -4.034 17.447 -20.869 1.00 71.06 97 MET A N 1
ATOM 749 C CA . MET A 1 97 ? -2.684 17.524 -21.434 1.00 71.06 97 MET A CA 1
ATOM 750 C C . MET A 1 97 ? -1.611 17.342 -20.353 1.00 71.06 97 MET A C 1
ATOM 752 O O . MET A 1 97 ? -0.673 16.571 -20.525 1.00 71.06 97 MET A O 1
ATOM 756 N N . GLU A 1 98 ? -1.787 17.985 -19.196 1.00 78.12 98 GLU A N 1
ATOM 757 C CA . GLU A 1 98 ? -0.856 17.884 -18.065 1.00 78.12 98 GLU A CA 1
ATOM 758 C C . GLU A 1 98 ? -0.777 16.455 -17.504 1.00 78.12 98 GLU A C 1
ATOM 760 O O . GLU A 1 98 ? 0.303 15.992 -17.125 1.00 78.12 98 GLU A O 1
ATOM 765 N N . ARG A 1 99 ? -1.906 15.727 -17.471 1.00 72.69 99 ARG A N 1
ATOM 766 C CA . ARG A 1 99 ? -1.913 14.298 -17.113 1.00 72.69 99 ARG A CA 1
ATOM 767 C C . ARG A 1 99 ? -1.164 13.456 -18.138 1.00 72.69 99 ARG A C 1
ATOM 769 O O . ARG A 1 99 ? -0.318 12.662 -17.734 1.00 72.69 99 ARG A O 1
ATOM 776 N N . ALA A 1 100 ? -1.428 13.661 -19.429 1.00 71.25 100 ALA A N 1
ATOM 777 C CA . ALA A 1 100 ? -0.759 12.922 -20.496 1.00 71.25 100 ALA A CA 1
ATOM 778 C C . ALA A 1 100 ? 0.766 13.133 -20.466 1.00 71.25 100 ALA A C 1
ATOM 780 O O . ALA A 1 100 ? 1.529 12.176 -20.582 1.00 71.25 100 ALA A O 1
ATOM 781 N N . GLU A 1 101 ? 1.226 14.364 -20.221 1.00 73.06 101 GLU A N 1
ATOM 782 C CA . GLU A 1 101 ? 2.653 14.656 -20.057 1.00 73.06 101 GLU A CA 1
ATOM 783 C C . GLU A 1 101 ? 3.271 13.950 -18.846 1.00 73.06 101 GLU A C 1
ATOM 785 O O . GLU A 1 101 ? 4.389 13.433 -18.926 1.00 73.06 101 GLU A O 1
ATOM 790 N N . ARG A 1 102 ? 2.570 13.932 -17.706 1.00 71.69 102 ARG A N 1
ATOM 791 C CA . ARG A 1 102 ? 3.065 13.293 -16.481 1.00 71.69 102 ARG A CA 1
ATOM 792 C C . ARG A 1 102 ? 3.191 11.783 -16.657 1.00 71.69 102 ARG A C 1
ATOM 794 O O . ARG A 1 102 ? 4.220 11.219 -16.286 1.00 71.69 102 ARG A O 1
ATOM 801 N N . GLU A 1 103 ? 2.182 11.159 -17.250 1.00 67.75 103 GLU A N 1
ATOM 802 C CA . GLU A 1 103 ? 2.167 9.728 -17.540 1.00 67.75 103 GLU A CA 1
ATOM 803 C C . GLU A 1 103 ? 3.274 9.364 -18.537 1.00 67.75 103 GLU A C 1
ATOM 805 O O . GLU A 1 103 ? 4.096 8.492 -18.259 1.00 67.75 103 GLU A O 1
ATOM 810 N N . TYR A 1 104 ? 3.425 10.142 -19.615 1.00 68.50 104 TYR A N 1
ATOM 811 C CA . TYR A 1 104 ? 4.516 9.972 -20.576 1.00 68.50 104 TYR A CA 1
ATOM 812 C C . TYR A 1 104 ? 5.903 10.057 -19.918 1.00 68.50 104 TYR A C 1
ATOM 814 O O . TYR A 1 104 ? 6.777 9.227 -20.189 1.00 68.50 104 TYR A O 1
ATOM 822 N N . ARG A 1 105 ? 6.119 11.021 -19.010 1.00 67.69 105 ARG A N 1
ATOM 823 C CA . ARG A 1 105 ? 7.385 11.152 -18.264 1.00 67.69 105 ARG A CA 1
ATOM 824 C C . ARG A 1 105 ? 7.648 9.952 -17.355 1.00 67.69 105 ARG A C 1
ATOM 826 O O . ARG A 1 105 ? 8.776 9.460 -17.327 1.00 67.69 105 ARG A O 1
ATOM 833 N N . GLN A 1 106 ? 6.635 9.474 -16.633 1.00 68.81 106 GLN A N 1
ATOM 834 C CA . GLN A 1 106 ? 6.766 8.326 -15.731 1.00 68.81 106 GLN A CA 1
ATOM 835 C C . GLN A 1 106 ? 7.087 7.038 -16.499 1.00 68.81 106 GLN A C 1
ATOM 837 O O . GLN A 1 106 ? 8.039 6.336 -16.147 1.00 68.81 106 GLN A O 1
ATOM 842 N N . THR A 1 107 ? 6.368 6.763 -17.590 1.00 69.56 107 THR A N 1
ATOM 843 C CA . THR A 1 107 ? 6.609 5.585 -18.434 1.00 69.56 107 THR A CA 1
ATOM 844 C C . THR A 1 107 ? 7.991 5.637 -19.083 1.00 69.56 107 THR A C 1
ATOM 846 O O . THR A 1 107 ? 8.735 4.657 -19.034 1.00 69.56 107 THR A O 1
ATOM 849 N N . THR A 1 108 ? 8.385 6.792 -19.627 1.00 74.38 108 THR A N 1
ATOM 850 C CA . THR A 1 108 ? 9.688 6.960 -20.293 1.00 74.38 108 THR A CA 1
ATOM 851 C C . THR A 1 108 ? 10.852 6.748 -19.323 1.00 74.38 108 THR A C 1
ATOM 853 O O . THR A 1 108 ? 11.805 6.035 -19.644 1.00 74.38 108 THR A O 1
ATOM 856 N N . ALA A 1 109 ? 10.768 7.302 -18.109 1.00 71.44 109 ALA A N 1
ATOM 857 C CA . ALA A 1 109 ? 11.792 7.109 -17.084 1.00 71.44 109 ALA A CA 1
ATOM 858 C C . ALA A 1 109 ? 11.921 5.635 -16.661 1.00 71.44 109 ALA A C 1
ATOM 860 O O . ALA A 1 109 ? 13.037 5.130 -16.513 1.00 71.44 109 ALA A O 1
ATOM 861 N N . GLY A 1 110 ? 10.795 4.927 -16.520 1.00 72.12 110 GLY A N 1
ATOM 862 C CA . GLY A 1 110 ? 10.779 3.498 -16.201 1.00 72.12 110 GLY A CA 1
ATOM 863 C C . GLY A 1 110 ? 11.446 2.643 -17.280 1.00 72.12 110 GLY A C 1
ATOM 864 O O . GLY A 1 110 ? 12.280 1.791 -16.96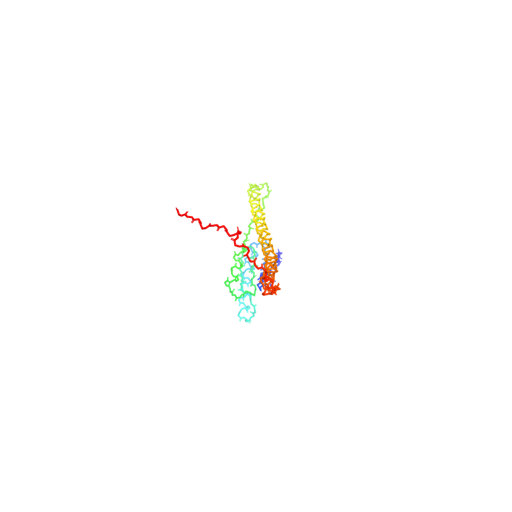5 1.00 72.12 110 GLY A O 1
ATOM 865 N N . VAL A 1 111 ? 11.145 2.913 -18.555 1.00 84.00 111 VAL A N 1
ATOM 866 C CA . VAL A 1 111 ? 11.744 2.197 -19.692 1.00 84.00 111 VAL A CA 1
ATOM 867 C C . VAL A 1 111 ? 13.254 2.431 -19.754 1.00 84.00 111 VAL A C 1
ATOM 869 O O . VAL A 1 111 ? 14.010 1.464 -19.825 1.00 84.00 111 VAL A O 1
ATOM 872 N N . ILE A 1 112 ? 13.711 3.685 -19.655 1.00 84.69 112 ILE A N 1
ATOM 873 C CA . ILE A 1 112 ? 15.146 4.019 -19.674 1.00 84.69 112 ILE A CA 1
ATOM 874 C C . ILE A 1 112 ? 15.884 3.303 -18.538 1.00 84.69 112 ILE A C 1
ATOM 876 O O . ILE A 1 112 ? 16.918 2.672 -18.766 1.00 84.69 112 ILE A O 1
ATOM 880 N N . LEU A 1 113 ? 15.338 3.352 -17.319 1.00 84.56 113 LEU A N 1
ATOM 881 C CA . LEU A 1 113 ? 15.947 2.702 -16.163 1.00 84.56 113 LEU A CA 1
ATOM 882 C C . LEU A 1 113 ? 16.005 1.178 -16.330 1.00 84.56 113 LEU A C 1
ATOM 884 O O . LEU A 1 113 ? 17.005 0.557 -15.966 1.00 84.56 113 LEU A O 1
ATOM 888 N N . SER A 1 114 ? 14.954 0.576 -16.891 1.00 83.44 114 SER A N 1
ATOM 889 C CA . SER A 1 114 ? 14.907 -0.859 -17.177 1.00 83.44 114 SER A CA 1
ATOM 890 C C . SER A 1 114 ? 15.962 -1.262 -18.202 1.00 83.44 114 SER A C 1
ATOM 892 O O . SER A 1 114 ? 16.658 -2.256 -17.998 1.00 83.44 114 SER A O 1
ATOM 894 N N . VAL A 1 115 ? 16.116 -0.483 -19.277 1.00 92.19 115 VAL A N 1
ATOM 895 C CA . VAL A 1 115 ? 17.129 -0.747 -20.304 1.00 92.19 115 VAL A CA 1
ATOM 896 C C . VAL A 1 115 ? 18.520 -0.685 -19.688 1.00 92.19 115 VAL A C 1
ATOM 898 O O . VAL A 1 115 ? 19.243 -1.667 -19.791 1.00 92.19 115 VAL A O 1
ATOM 901 N N . ILE A 1 116 ? 18.865 0.394 -18.974 1.00 91.62 116 ILE A N 1
ATOM 902 C CA . ILE A 1 116 ? 20.186 0.559 -18.340 1.00 91.62 116 ILE A CA 1
ATOM 903 C C . ILE A 1 116 ? 20.501 -0.602 -17.390 1.00 91.62 116 ILE A C 1
ATOM 905 O O . ILE A 1 116 ? 21.604 -1.152 -17.425 1.00 91.62 116 ILE A O 1
ATOM 909 N N . LYS A 1 117 ? 19.538 -1.003 -16.550 1.00 88.81 117 LYS A N 1
ATOM 910 C CA . LYS A 1 117 ? 19.708 -2.144 -15.639 1.00 88.81 117 LYS A CA 1
ATOM 911 C C . LYS A 1 117 ? 19.907 -3.452 -16.405 1.00 88.81 117 LYS A C 1
ATOM 913 O O . LYS A 1 117 ? 20.788 -4.227 -16.046 1.00 88.81 117 LYS A O 1
ATOM 918 N N . GLY A 1 118 ? 19.122 -3.679 -17.458 1.00 91.94 118 GLY A N 1
ATOM 919 C CA . GLY A 1 118 ? 19.199 -4.876 -18.292 1.00 91.94 118 GLY A CA 1
ATOM 920 C C . GLY A 1 118 ? 20.541 -5.011 -19.011 1.00 91.94 118 GLY A C 1
ATOM 921 O O . GLY A 1 118 ? 21.203 -6.041 -18.879 1.00 91.94 118 GLY A O 1
ATOM 922 N N . THR A 1 119 ? 20.991 -3.970 -19.720 1.00 92.44 119 THR A N 1
ATOM 923 C CA . THR A 1 119 ? 22.294 -3.995 -20.406 1.00 92.44 119 THR A CA 1
ATOM 924 C C . THR A 1 119 ? 23.456 -4.039 -19.426 1.00 92.44 119 THR A C 1
ATOM 926 O O . THR A 1 119 ? 24.392 -4.807 -19.644 1.00 92.44 119 THR A O 1
ATOM 929 N N . GLY A 1 120 ? 23.394 -3.279 -18.329 1.00 92.88 120 GLY A N 1
ATOM 930 C CA . GLY A 1 120 ? 24.422 -3.311 -17.288 1.00 92.88 120 GLY A CA 1
ATOM 931 C C . GLY A 1 120 ? 24.588 -4.705 -16.682 1.00 92.88 120 GLY A C 1
ATOM 932 O O . GLY A 1 120 ? 25.702 -5.224 -16.615 1.00 92.88 120 GLY A O 1
ATOM 933 N N . LEU A 1 121 ? 23.481 -5.356 -16.313 1.00 93.81 121 LEU A N 1
ATOM 934 C CA . LEU A 1 121 ? 23.502 -6.715 -15.775 1.00 93.81 121 LEU A CA 1
ATOM 935 C C . LEU A 1 121 ? 24.014 -7.728 -16.807 1.00 93.81 121 LEU A C 1
ATOM 937 O O . LEU A 1 121 ? 24.846 -8.571 -16.475 1.00 93.81 121 LEU A O 1
ATOM 941 N N . SER A 1 122 ? 23.570 -7.622 -18.063 1.00 93.56 122 SER A N 1
ATOM 942 C CA . SER A 1 122 ? 24.029 -8.506 -19.139 1.00 93.56 122 SER A CA 1
ATOM 943 C C . SER A 1 122 ? 25.540 -8.408 -19.349 1.00 93.56 122 SER A C 1
ATOM 945 O O . SER A 1 122 ? 26.199 -9.436 -19.492 1.00 93.56 122 SER A O 1
ATOM 947 N N . LEU A 1 123 ? 26.104 -7.196 -19.338 1.00 96.12 123 LEU A N 1
ATOM 948 C CA . LEU A 1 123 ? 27.548 -6.988 -19.467 1.00 96.12 123 LEU A CA 1
ATOM 949 C C . LEU A 1 123 ? 28.312 -7.644 -18.316 1.00 96.12 123 LEU A C 1
ATOM 951 O O . LEU A 1 123 ? 29.291 -8.349 -18.557 1.00 96.12 123 LEU A O 1
ATOM 955 N N . LEU A 1 124 ? 27.845 -7.465 -17.079 1.00 95.50 124 LEU A N 1
ATOM 956 C CA . LEU A 1 124 ? 28.468 -8.079 -15.906 1.00 95.50 124 LEU A CA 1
ATOM 957 C C . LEU A 1 124 ? 28.434 -9.609 -15.973 1.00 95.50 124 LEU A C 1
ATOM 959 O O . LEU A 1 124 ? 29.438 -10.253 -15.671 1.00 95.50 124 LEU A O 1
ATOM 963 N N . ILE A 1 125 ? 27.320 -10.195 -16.417 1.00 96.38 125 ILE A N 1
ATOM 964 C CA . ILE A 1 125 ? 27.194 -11.647 -16.591 1.00 96.38 125 ILE A CA 1
ATOM 965 C C . ILE A 1 125 ? 28.150 -12.144 -17.678 1.00 96.38 125 ILE A C 1
ATOM 967 O O . ILE A 1 125 ? 28.885 -13.105 -17.450 1.00 96.38 125 ILE A O 1
ATOM 971 N N . CYS A 1 126 ? 28.191 -11.483 -18.838 1.00 96.56 126 CYS A N 1
ATOM 972 C CA . CYS A 1 126 ? 29.094 -11.856 -19.926 1.00 96.56 126 CYS A CA 1
ATOM 973 C C . CYS A 1 126 ? 30.564 -11.796 -19.493 1.00 96.56 126 CYS A C 1
ATOM 975 O O . CYS A 1 126 ? 31.316 -12.737 -19.749 1.00 96.56 126 CYS A O 1
ATOM 977 N N . LEU A 1 127 ? 30.967 -10.727 -18.803 1.00 96.31 127 LEU A N 1
ATOM 978 C CA . LEU A 1 127 ? 32.328 -10.579 -18.288 1.00 96.31 127 LEU A CA 1
ATOM 979 C C . LEU A 1 127 ? 32.642 -11.608 -17.197 1.00 96.31 127 LEU A C 1
ATOM 981 O O . LEU A 1 127 ? 33.727 -12.185 -17.205 1.00 96.31 127 LEU A O 1
ATOM 985 N N . GLY A 1 128 ? 31.698 -11.886 -16.295 1.00 96.75 128 GLY A N 1
ATOM 986 C CA . GLY A 1 128 ? 31.861 -12.886 -15.240 1.00 96.75 128 GLY A CA 1
ATOM 987 C C . GLY A 1 128 ? 32.046 -14.294 -15.804 1.00 96.75 128 GLY A C 1
ATOM 988 O O . GLY A 1 128 ? 33.024 -14.970 -15.487 1.00 96.75 128 GLY A O 1
ATOM 989 N N . ILE A 1 129 ? 31.152 -14.717 -16.700 1.00 96.88 129 ILE A N 1
ATOM 990 C CA . ILE A 1 129 ? 31.219 -16.028 -17.355 1.00 96.88 129 ILE A CA 1
ATOM 991 C C . ILE A 1 129 ? 32.495 -16.136 -18.200 1.00 96.88 129 ILE A C 1
ATOM 993 O O . ILE A 1 129 ? 33.258 -17.092 -18.047 1.00 96.88 129 ILE A O 1
ATOM 997 N N . GLY A 1 130 ? 32.767 -15.140 -19.048 1.00 96.12 130 GLY A N 1
ATOM 998 C CA . GLY A 1 130 ? 33.966 -15.107 -19.886 1.00 96.12 130 GLY A CA 1
ATOM 999 C C . GLY A 1 130 ? 35.259 -15.145 -19.068 1.00 96.12 130 GLY A C 1
ATOM 1000 O O . GLY A 1 130 ? 36.178 -15.890 -19.405 1.00 96.12 130 GLY A O 1
ATOM 1001 N N . GLY A 1 131 ? 35.310 -14.415 -17.951 1.00 96.06 131 GLY A N 1
ATOM 1002 C CA . GLY A 1 131 ? 36.437 -14.420 -17.021 1.00 96.06 131 GLY A CA 1
ATOM 1003 C C . GLY A 1 131 ? 36.664 -15.786 -16.370 1.00 96.06 131 GLY A C 1
ATOM 1004 O O . GLY A 1 131 ? 37.798 -16.267 -16.334 1.00 96.06 131 GLY A O 1
ATOM 1005 N N . ILE A 1 132 ? 35.596 -16.455 -15.920 1.00 96.44 132 ILE A N 1
ATOM 1006 C CA . ILE A 1 132 ? 35.682 -17.800 -15.330 1.00 96.44 132 ILE A CA 1
ATOM 1007 C C . ILE A 1 132 ? 36.228 -18.795 -16.358 1.00 96.44 132 ILE A C 1
ATOM 1009 O O . ILE A 1 132 ? 37.262 -19.420 -16.111 1.00 96.44 132 ILE A O 1
ATOM 1013 N N . PHE A 1 133 ? 35.597 -18.909 -17.529 1.00 96.12 133 PHE A N 1
ATOM 1014 C CA . PHE A 1 133 ? 36.033 -19.851 -18.565 1.00 96.12 133 PHE A CA 1
ATOM 1015 C C . PHE A 1 133 ? 37.442 -19.539 -19.078 1.00 96.12 133 PHE A C 1
ATOM 1017 O O . PHE A 1 133 ? 38.271 -20.445 -19.197 1.00 96.12 133 PHE A O 1
ATOM 1024 N N . GLY A 1 134 ? 37.748 -18.259 -19.304 1.00 93.75 134 GLY A N 1
ATOM 1025 C CA . GLY A 1 134 ? 39.082 -17.809 -19.691 1.00 93.75 134 GLY A CA 1
ATOM 1026 C C . GLY A 1 134 ? 40.144 -18.203 -18.664 1.00 93.75 134 GLY A C 1
ATOM 1027 O O . GLY A 1 134 ? 41.194 -18.732 -19.034 1.00 93.75 134 GLY A O 1
ATOM 1028 N N . SER A 1 135 ? 39.854 -18.038 -17.369 1.00 93.06 135 SER A N 1
ATOM 1029 C CA . SER A 1 135 ? 40.780 -18.405 -16.290 1.00 93.06 135 SER A CA 1
ATOM 1030 C C . SER A 1 135 ? 41.055 -19.912 -16.226 1.00 93.06 135 SER A C 1
ATOM 1032 O O . SER A 1 135 ? 42.207 -20.318 -16.045 1.00 93.06 135 SER A O 1
ATOM 1034 N N . ILE A 1 136 ? 40.031 -20.749 -16.435 1.00 94.88 136 ILE A N 1
ATOM 1035 C CA . ILE A 1 136 ? 40.156 -22.213 -16.441 1.00 94.88 136 ILE A CA 1
ATOM 1036 C C . ILE A 1 136 ? 41.049 -22.657 -17.603 1.00 94.88 136 ILE A C 1
ATOM 1038 O O . ILE A 1 136 ? 42.002 -23.416 -17.401 1.00 94.88 136 ILE A O 1
ATOM 1042 N N . VAL A 1 137 ? 40.785 -22.152 -18.812 1.00 94.00 137 VAL A N 1
ATOM 1043 C CA . VAL A 1 137 ? 41.582 -22.476 -20.006 1.00 94.00 137 VAL A CA 1
ATOM 1044 C C . VAL A 1 137 ? 43.027 -22.008 -19.836 1.00 94.00 137 VAL A C 1
ATOM 1046 O O . VAL A 1 137 ? 43.955 -22.769 -20.114 1.00 94.00 137 VAL A O 1
ATOM 1049 N N . PHE A 1 138 ? 43.236 -20.790 -19.330 1.00 93.06 138 PHE A N 1
ATOM 1050 C CA . PHE A 1 138 ? 44.570 -20.239 -19.104 1.00 93.06 138 PHE A CA 1
ATOM 1051 C C . PHE A 1 138 ? 45.379 -21.075 -18.104 1.00 93.06 138 PHE A C 1
ATOM 1053 O O . PHE A 1 138 ? 46.526 -21.430 -18.382 1.00 93.06 138 PHE A O 1
ATOM 1060 N N . ARG A 1 139 ? 44.775 -21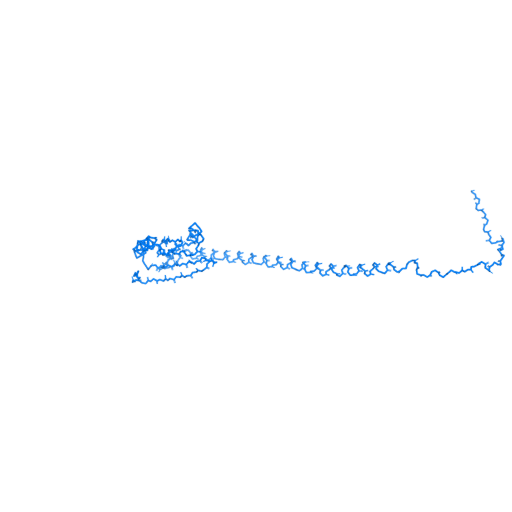.466 -16.973 1.00 90.31 139 ARG A N 1
ATOM 1061 C CA . ARG A 1 139 ? 45.424 -22.336 -15.978 1.00 90.31 139 ARG A CA 1
ATOM 1062 C C . ARG A 1 139 ? 45.775 -23.704 -16.555 1.00 90.31 139 ARG A C 1
ATOM 1064 O O . ARG A 1 139 ? 46.887 -24.175 -16.336 1.00 90.31 139 ARG A O 1
ATOM 1071 N N . ARG A 1 140 ? 44.873 -24.318 -17.329 1.00 89.06 140 ARG A N 1
ATOM 1072 C CA . ARG A 1 140 ? 45.123 -25.619 -17.970 1.00 89.06 140 ARG A CA 1
ATOM 1073 C C . ARG A 1 140 ? 46.282 -25.552 -18.964 1.00 89.06 140 ARG A C 1
ATOM 1075 O O . ARG A 1 140 ? 47.157 -26.412 -18.925 1.00 89.06 140 ARG A O 1
ATOM 1082 N N . ARG A 1 141 ? 46.322 -24.521 -19.815 1.00 87.44 141 ARG A N 1
ATOM 1083 C CA . ARG A 1 141 ? 47.430 -24.316 -20.764 1.00 87.44 141 ARG A CA 1
ATOM 1084 C C . ARG A 1 141 ? 48.756 -24.086 -20.045 1.00 87.44 141 ARG A C 1
ATOM 1086 O O . ARG A 1 141 ? 49.764 -24.662 -20.437 1.00 87.44 141 ARG A O 1
ATOM 1093 N N . ARG A 1 142 ? 48.753 -23.291 -18.971 1.00 82.44 142 ARG A N 1
ATOM 1094 C CA . ARG A 1 142 ? 49.957 -23.033 -18.172 1.00 82.44 142 ARG A CA 1
ATOM 1095 C C . ARG A 1 142 ? 50.466 -24.291 -17.465 1.00 82.44 142 ARG A C 1
ATOM 1097 O O . ARG A 1 142 ? 51.668 -24.510 -17.441 1.00 82.44 142 ARG A O 1
ATOM 1104 N N . ALA A 1 143 ? 49.572 -25.135 -16.948 1.00 79.56 143 ALA A N 1
ATOM 1105 C CA . ALA A 1 143 ? 49.949 -26.419 -16.358 1.00 79.56 143 ALA A CA 1
ATOM 1106 C C . ALA A 1 143 ? 50.585 -27.367 -17.392 1.00 79.56 143 ALA A C 1
ATOM 1108 O O . ALA A 1 143 ? 51.589 -28.004 -17.096 1.00 79.56 143 ALA A O 1
ATOM 1109 N N . GLN A 1 144 ? 50.052 -27.422 -18.617 1.00 75.06 144 GLN A N 1
ATOM 1110 C CA . GLN A 1 144 ? 50.637 -28.219 -19.705 1.00 75.06 144 GLN A CA 1
ATOM 1111 C C . GLN A 1 144 ? 52.015 -27.696 -20.139 1.00 75.06 144 GLN A C 1
ATOM 1113 O O . GLN A 1 144 ? 52.934 -28.489 -20.330 1.00 75.06 144 GLN A O 1
ATOM 1118 N N . ALA A 1 145 ? 52.185 -26.374 -20.240 1.00 72.81 145 ALA A N 1
ATOM 1119 C CA . ALA A 1 145 ? 53.481 -25.765 -20.544 1.00 72.81 145 ALA A CA 1
ATOM 1120 C C . ALA A 1 145 ? 54.522 -26.060 -19.448 1.00 72.81 145 ALA A C 1
ATOM 1122 O O . ALA A 1 145 ? 55.626 -26.490 -19.762 1.00 72.81 145 ALA A O 1
ATOM 1123 N N . ALA A 1 146 ? 54.139 -25.951 -18.171 1.00 66.94 146 ALA A N 1
ATOM 1124 C CA . ALA A 1 146 ? 55.014 -26.271 -17.041 1.00 66.94 146 ALA A CA 1
ATOM 1125 C C . ALA A 1 146 ? 55.412 -27.759 -16.989 1.00 66.94 146 ALA A C 1
ATOM 1127 O O . ALA A 1 146 ? 56.536 -28.080 -16.619 1.00 66.94 146 ALA A O 1
ATOM 1128 N N . MET A 1 147 ? 54.525 -28.680 -17.393 1.00 61.22 147 MET A N 1
ATOM 1129 C CA . MET A 1 147 ? 54.899 -30.093 -17.539 1.00 61.22 147 MET A CA 1
ATOM 1130 C C . MET A 1 147 ? 55.832 -30.335 -18.730 1.00 61.22 147 MET A C 1
ATOM 1132 O O . MET A 1 147 ? 56.638 -31.251 -18.674 1.00 61.22 147 MET A O 1
ATOM 1136 N N . THR A 1 148 ? 55.753 -29.524 -19.788 1.00 56.94 148 THR A N 1
ATOM 1137 C CA . THR A 1 148 ? 56.649 -29.644 -20.951 1.00 56.94 148 THR A CA 1
ATOM 1138 C C . THR A 1 148 ? 58.051 -29.127 -20.616 1.00 56.94 148 THR A C 1
ATOM 1140 O O . THR A 1 148 ? 59.029 -29.769 -20.970 1.00 56.94 148 THR A O 1
ATOM 1143 N N . GLU A 1 149 ? 58.163 -28.035 -19.852 1.00 54.12 149 GLU A N 1
ATOM 1144 C CA . GLU A 1 149 ? 59.449 -27.548 -19.316 1.00 54.12 149 GLU A CA 1
ATOM 1145 C C . GLU A 1 149 ? 60.061 -28.499 -18.271 1.00 54.12 149 GLU A C 1
ATOM 1147 O O . GLU A 1 149 ? 61.279 -28.562 -18.134 1.00 54.12 149 GLU A O 1
ATOM 1152 N N . ALA A 1 150 ? 59.242 -29.288 -17.563 1.00 53.16 150 ALA A N 1
ATOM 1153 C CA . ALA A 1 150 ? 59.731 -30.320 -16.645 1.00 53.16 150 ALA A CA 1
ATOM 1154 C C . ALA A 1 150 ? 60.367 -31.531 -17.363 1.00 53.16 150 ALA A C 1
ATOM 1156 O O . ALA A 1 150 ? 61.080 -32.310 -16.729 1.00 53.16 150 ALA A O 1
ATOM 1157 N N . TYR A 1 151 ? 60.155 -31.681 -18.676 1.00 54.12 151 TYR A N 1
ATOM 1158 C CA . TYR A 1 151 ? 60.796 -32.695 -19.509 1.00 54.12 151 TYR A CA 1
ATOM 1159 C C . TYR A 1 151 ? 61.750 -32.040 -20.522 1.00 54.12 151 TYR A C 1
ATOM 1161 O O . TYR A 1 151 ? 61.364 -31.774 -21.654 1.00 54.12 151 TYR A O 1
ATOM 1169 N N . SER A 1 152 ? 63.014 -31.863 -20.103 1.00 57.97 152 SER A N 1
ATOM 1170 C CA . SER A 1 152 ? 64.255 -31.898 -20.914 1.00 57.97 152 SER A CA 1
ATOM 1171 C C . SER A 1 152 ? 65.201 -30.696 -20.752 1.00 57.97 152 SER A C 1
ATOM 1173 O O . SER A 1 1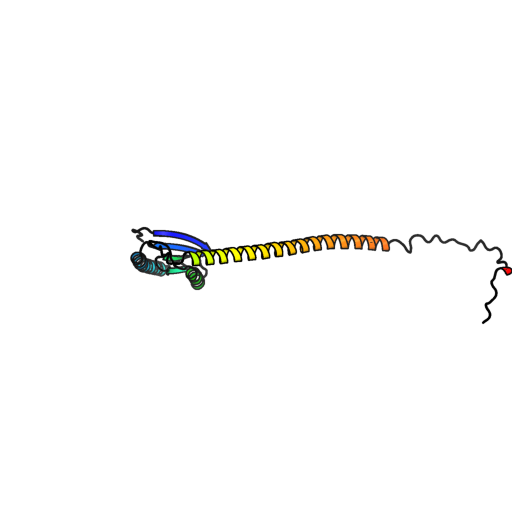52 ? 65.223 -29.795 -21.582 1.00 57.97 152 SER A O 1
ATOM 1175 N N . ASP A 1 153 ? 66.117 -30.809 -19.784 1.00 53.88 153 ASP A N 1
ATOM 1176 C CA . ASP A 1 153 ? 67.566 -30.622 -20.040 1.00 53.88 153 ASP A CA 1
ATOM 1177 C C . ASP A 1 153 ? 68.430 -31.731 -19.379 1.00 53.88 153 ASP A C 1
ATOM 1179 O O . ASP A 1 153 ? 69.649 -31.663 -19.298 1.00 53.88 153 ASP A O 1
ATOM 1183 N N . ALA A 1 154 ? 67.802 -32.806 -18.882 1.00 53.94 154 ALA A N 1
ATOM 1184 C CA . ALA A 1 154 ? 68.500 -33.953 -18.279 1.00 53.94 154 ALA A CA 1
ATOM 1185 C C . ALA A 1 154 ? 68.006 -35.310 -18.821 1.00 53.94 154 ALA A C 1
ATOM 1187 O O . ALA A 1 154 ? 68.255 -36.363 -18.234 1.00 53.94 154 ALA A O 1
ATOM 1188 N N . GLY A 1 155 ? 67.283 -35.297 -19.944 1.00 52.22 155 GLY A N 1
ATOM 1189 C CA . GLY A 1 155 ? 66.787 -36.494 -20.616 1.00 52.22 155 GLY A CA 1
ATOM 1190 C C . GLY A 1 155 ? 67.792 -37.024 -21.633 1.00 52.22 155 GLY A C 1
ATOM 1191 O O . GLY A 1 155 ? 67.685 -36.713 -22.811 1.00 52.22 155 GLY A O 1
ATOM 1192 N N . GLY A 1 156 ? 68.736 -37.853 -21.180 1.00 57.06 156 GLY A N 1
ATOM 1193 C CA . GLY A 1 156 ? 69.518 -38.726 -22.063 1.00 57.06 156 GLY A CA 1
ATOM 1194 C C . GLY A 1 156 ? 70.850 -38.159 -22.550 1.00 57.06 156 GLY A C 1
ATOM 1195 O O . GLY A 1 156 ? 71.088 -38.071 -23.751 1.00 57.06 156 GLY A O 1
ATOM 1196 N N . MET A 1 157 ? 71.768 -37.841 -21.636 1.00 50.56 157 MET A N 1
ATOM 1197 C CA . MET A 1 157 ? 73.163 -37.617 -22.021 1.00 50.56 157 MET A CA 1
ATOM 1198 C C . MET A 1 157 ? 73.832 -38.972 -22.298 1.00 50.56 157 MET A C 1
ATOM 1200 O O . MET A 1 157 ? 74.291 -39.660 -21.386 1.00 50.56 157 MET A O 1
ATOM 1204 N N . LEU A 1 158 ? 73.863 -39.374 -23.570 1.00 55.09 158 LEU A N 1
ATOM 1205 C CA . LEU A 1 158 ? 74.673 -40.500 -24.029 1.00 55.09 158 LEU A CA 1
ATOM 1206 C C . LEU A 1 158 ? 76.151 -40.101 -23.875 1.00 55.09 158 LEU A C 1
ATOM 1208 O O . LEU A 1 158 ? 76.662 -39.273 -24.628 1.00 55.09 158 LEU A O 1
ATOM 1212 N N . ARG A 1 159 ? 76.837 -40.634 -22.857 1.00 56.81 159 ARG A N 1
ATOM 1213 C CA . ARG A 1 159 ? 78.253 -40.334 -22.607 1.00 56.81 159 ARG A CA 1
ATOM 1214 C C . ARG A 1 159 ? 79.109 -41.049 -23.656 1.00 56.81 159 ARG A C 1
ATOM 1216 O O . ARG A 1 159 ? 79.417 -42.228 -23.512 1.00 56.81 159 ARG A O 1
ATOM 1223 N N . LEU A 1 160 ? 79.474 -40.332 -24.717 1.00 56.72 160 LEU A N 1
ATOM 1224 C CA . LEU A 1 160 ? 80.483 -40.770 -25.682 1.00 56.72 160 LEU A CA 1
ATOM 1225 C C . LEU A 1 160 ? 81.849 -40.808 -24.983 1.00 56.72 160 LEU A C 1
ATOM 1227 O O . LEU A 1 160 ? 82.409 -39.771 -24.632 1.00 56.72 160 LEU A O 1
ATOM 1231 N N . ASN A 1 161 ? 82.352 -42.016 -24.734 1.00 56.91 161 ASN A N 1
ATOM 1232 C CA . ASN A 1 161 ? 83.652 -42.251 -24.118 1.00 56.91 161 ASN A CA 1
ATOM 1233 C C . ASN A 1 161 ? 84.725 -42.134 -25.214 1.00 56.91 161 ASN A C 1
ATOM 1235 O O . ASN A 1 161 ? 84.915 -43.059 -25.997 1.00 56.91 161 ASN A O 1
ATOM 1239 N N . LEU A 1 162 ? 85.351 -40.961 -25.333 1.00 57.03 162 LEU A N 1
ATOM 1240 C CA . LEU A 1 162 ? 86.337 -40.660 -26.383 1.00 57.03 162 LEU A CA 1
ATOM 1241 C C . LEU A 1 162 ? 87.790 -40.969 -25.969 1.00 57.03 162 LEU A C 1
ATOM 1243 O O . LEU A 1 162 ? 88.706 -40.702 -26.743 1.00 57.03 162 LEU A O 1
ATOM 1247 N N . ASP A 1 163 ? 88.014 -41.562 -24.792 1.00 55.50 163 ASP A N 1
ATOM 1248 C CA . ASP A 1 163 ? 89.361 -41.807 -24.249 1.00 55.50 163 ASP A CA 1
ATOM 1249 C C . ASP A 1 163 ? 90.182 -42.866 -25.021 1.00 55.50 163 ASP A C 1
ATOM 1251 O O . ASP A 1 163 ? 91.388 -42.970 -24.815 1.00 55.50 163 ASP A O 1
ATOM 1255 N N . GLU A 1 164 ? 89.584 -43.610 -25.960 1.00 55.62 164 GLU A N 1
ATOM 1256 C CA . GLU A 1 164 ? 90.277 -44.660 -26.735 1.00 55.62 164 GLU A CA 1
ATOM 1257 C C . GLU A 1 164 ? 90.598 -44.282 -28.196 1.00 55.62 164 GLU A C 1
ATOM 1259 O O . GLU A 1 164 ? 91.141 -45.098 -28.937 1.00 55.62 164 GLU A O 1
ATOM 1264 N N . MET A 1 165 ? 90.328 -43.046 -28.637 1.00 51.12 165 MET A N 1
ATOM 1265 C CA . MET A 1 165 ? 90.668 -42.591 -29.997 1.00 51.12 165 MET A CA 1
ATOM 1266 C C . MET A 1 165 ? 91.566 -41.354 -29.985 1.00 51.12 165 MET A C 1
ATOM 1268 O O . MET A 1 165 ? 91.213 -40.294 -30.495 1.00 51.12 165 MET A O 1
ATOM 1272 N N . THR A 1 166 ? 92.773 -41.500 -29.444 1.00 54.19 166 THR A N 1
ATOM 1273 C CA . THR A 1 166 ? 93.883 -40.612 -29.809 1.00 54.19 166 THR A CA 1
ATOM 1274 C C . THR A 1 166 ? 94.676 -41.211 -30.970 1.00 54.19 166 THR A C 1
ATOM 1276 O O . THR A 1 166 ? 95.313 -42.252 -30.826 1.00 54.19 166 THR A O 1
ATOM 1279 N N . PRO A 1 167 ? 94.720 -40.504 -32.109 1.00 50.03 167 PRO A N 1
ATOM 1280 C CA . PRO A 1 167 ? 95.939 -40.420 -32.891 1.00 50.03 167 PRO A CA 1
ATOM 1281 C C . PRO A 1 167 ? 96.356 -38.952 -33.043 1.00 50.03 167 PRO A C 1
ATOM 1283 O O . PRO A 1 167 ? 95.697 -38.157 -33.704 1.00 50.03 167 PRO A O 1
ATOM 1286 N N . GLN A 1 168 ? 97.471 -38.629 -32.387 1.00 53.66 168 GLN A N 1
ATOM 1287 C CA . GLN A 1 168 ? 98.504 -37.684 -32.820 1.00 53.66 168 GLN A CA 1
ATOM 1288 C C . GLN A 1 168 ? 98.013 -36.343 -33.405 1.00 53.66 168 GLN A C 1
ATOM 1290 O O . GLN A 1 168 ? 97.817 -36.189 -34.608 1.00 53.66 168 GLN A O 1
ATOM 1295 N N . ALA A 1 169 ? 97.883 -35.332 -32.540 1.00 51.81 169 ALA A N 1
ATOM 1296 C CA . ALA A 1 169 ? 97.711 -33.950 -32.971 1.00 51.81 169 ALA A CA 1
ATOM 1297 C C . ALA A 1 169 ? 98.961 -33.492 -33.746 1.00 51.81 169 ALA A C 1
ATOM 1299 O O . ALA A 1 169 ? 100.029 -33.307 -33.165 1.00 51.81 169 ALA A O 1
ATOM 1300 N N . ASP A 1 170 ? 98.820 -33.337 -35.062 1.00 49.91 170 ASP A N 1
ATOM 1301 C CA . ASP A 1 170 ? 99.819 -32.734 -35.941 1.00 49.91 170 ASP A CA 1
ATOM 1302 C C . ASP A 1 170 ? 100.072 -31.273 -35.500 1.00 49.91 170 ASP A C 1
ATOM 1304 O O . ASP A 1 170 ? 99.162 -30.436 -35.587 1.00 49.91 170 ASP A O 1
ATOM 1308 N N . PRO A 1 171 ? 101.279 -30.938 -35.005 1.00 56.19 171 PRO A N 1
ATOM 1309 C CA . PRO A 1 171 ? 101.577 -29.618 -34.456 1.00 56.19 171 PRO A CA 1
ATOM 1310 C C . PRO A 1 171 ? 101.569 -28.504 -35.517 1.00 56.19 171 PRO A C 1
ATOM 1312 O O . PRO A 1 171 ? 101.610 -27.331 -35.155 1.00 56.19 171 PRO A O 1
ATOM 1315 N N . SER A 1 172 ? 101.470 -28.833 -36.812 1.00 56.19 172 SER A N 1
ATOM 1316 C CA . SER A 1 172 ? 101.379 -27.851 -37.902 1.00 56.19 172 SER A CA 1
ATOM 1317 C C . SER A 1 172 ? 100.004 -27.177 -38.036 1.00 56.19 172 SER A C 1
ATOM 1319 O O . SER A 1 172 ? 99.875 -26.174 -38.738 1.00 56.19 172 SER A O 1
ATOM 1321 N N . ARG A 1 173 ? 98.970 -27.687 -37.346 1.00 56.34 173 ARG A N 1
ATOM 1322 C CA . ARG A 1 173 ? 97.597 -27.143 -37.374 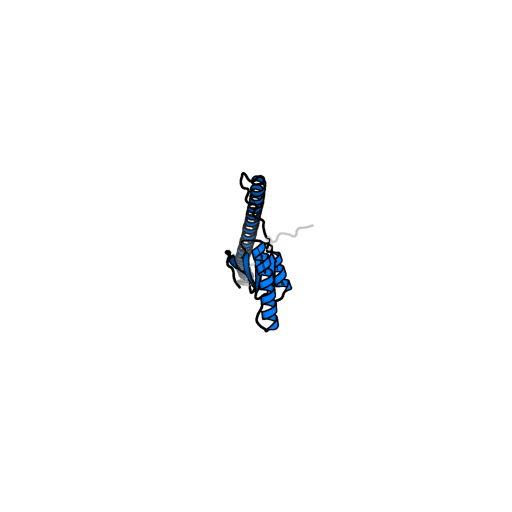1.00 56.34 173 ARG A CA 1
ATOM 1323 C C . ARG A 1 173 ? 97.231 -26.241 -36.198 1.00 56.34 173 ARG A C 1
ATOM 1325 O O . ARG A 1 173 ? 96.089 -25.790 -36.110 1.00 56.34 173 ARG A O 1
ATOM 1332 N N . LEU A 1 174 ? 98.174 -25.945 -35.310 1.00 60.44 174 LEU A N 1
ATOM 1333 C CA . LEU A 1 174 ? 97.947 -24.990 -34.233 1.00 60.44 174 LEU A CA 1
ATOM 1334 C C . LEU A 1 174 ? 98.279 -23.579 -34.728 1.00 60.44 174 LEU A C 1
ATOM 1336 O O . LEU A 1 174 ? 99.423 -23.268 -35.049 1.00 60.44 174 LEU A O 1
ATOM 1340 N N . LEU A 1 175 ? 97.250 -22.732 -34.808 1.00 61.84 175 LEU A N 1
ATOM 1341 C CA . LEU A 1 175 ? 97.390 -21.310 -35.114 1.00 61.84 175 LEU A CA 1
ATOM 1342 C C . LEU A 1 175 ? 98.340 -20.667 -34.094 1.00 61.84 175 LEU A C 1
ATOM 1344 O O . LEU A 1 175 ? 98.130 -20.762 -32.884 1.00 61.84 175 LEU A O 1
ATOM 1348 N N . GLY A 1 176 ? 99.404 -20.047 -34.606 1.00 63.38 176 GLY A N 1
ATOM 1349 C CA . GLY A 1 176 ? 100.412 -19.359 -33.809 1.00 63.38 176 GLY A CA 1
ATOM 1350 C C . GLY A 1 176 ? 99.814 -18.252 -32.941 1.00 63.38 176 GLY A C 1
ATOM 1351 O O . GLY A 1 176 ? 98.782 -17.659 -33.255 1.00 63.38 176 GLY A O 1
ATOM 1352 N N . LYS A 1 177 ? 100.483 -17.997 -31.817 1.00 62.09 177 LYS A N 1
ATOM 1353 C CA . LYS A 1 177 ? 100.088 -17.026 -30.796 1.00 62.09 177 LYS A CA 1
ATOM 1354 C C . LYS A 1 177 ? 99.983 -15.630 -31.423 1.00 62.09 177 LYS A C 1
ATOM 1356 O O . LYS A 1 177 ? 100.972 -15.128 -31.943 1.00 62.09 177 LYS A O 1
ATOM 1361 N N . GLY A 1 1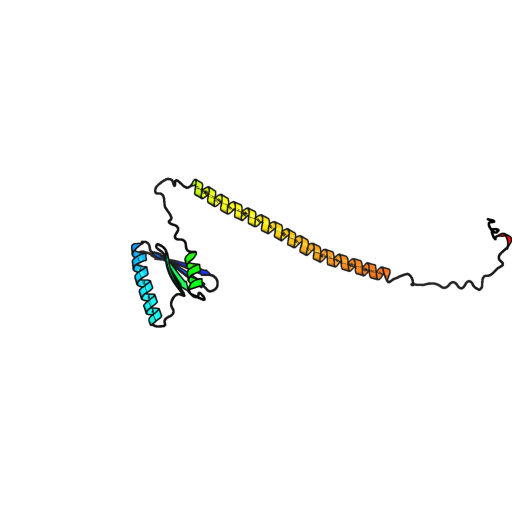78 ? 98.801 -15.015 -31.361 1.00 54.09 178 GLY A N 1
ATOM 1362 C CA . GLY A 1 178 ? 98.623 -13.614 -31.737 1.00 54.09 178 GLY A CA 1
ATOM 1363 C C . GLY A 1 178 ? 99.499 -12.733 -30.851 1.00 54.09 178 GLY A C 1
ATOM 1364 O O . GLY A 1 178 ? 99.279 -12.661 -29.638 1.00 54.09 178 GLY A O 1
ATOM 1365 N N . GLU A 1 179 ? 100.531 -12.136 -31.443 1.00 48.06 179 GLU A N 1
ATOM 1366 C CA . GLU A 1 179 ? 101.342 -11.113 -30.793 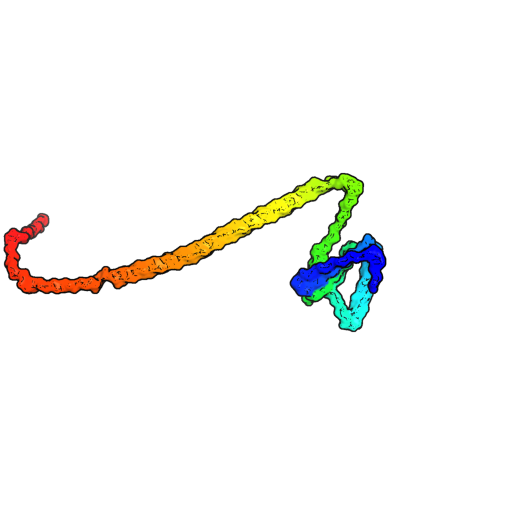1.00 48.06 179 GLU A CA 1
ATOM 1367 C C . GLU A 1 179 ? 100.557 -9.799 -30.692 1.00 48.06 179 GLU A C 1
ATOM 1369 O O . GLU A 1 179 ? 99.678 -9.514 -31.506 1.00 48.06 179 GLU A O 1
ATOM 1374 N N . ARG A 1 180 ? 100.835 -9.087 -29.598 1.00 46.94 180 ARG A N 1
ATOM 1375 C CA . ARG A 1 180 ? 100.130 -7.906 -29.085 1.00 46.94 180 ARG A CA 1
ATOM 1376 C C . ARG A 1 180 ? 100.302 -6.663 -29.943 1.00 46.94 180 ARG A C 1
ATOM 1378 O O . ARG A 1 180 ? 101.424 -6.470 -30.453 1.00 46.94 180 ARG A O 1
#

Radius of gyration: 44.2 Å; chains: 1; bounding box: 129×66×64 Å

Foldseek 3Di:
DDLPQDKDWDWDDDPQKIKIKIARPDQVVQVVVVVVLVVVQVVCVVVVHDHFLDWDRARRITMTMHRDPHNVSVVVVVVPDHPDPPPDDPDDDPCPVVVVVVVVVVVVVVVVVVVCVVVVVVVVVCCVVCVVVVVVVVVVVVVVVVVVVVPDPPPDDPDDPCVPDDDDDDPVPDDDDDDD

Secondary structure (DSSP, 8-state):
---TT-EEEEEEEETTEEEEEEEESSHHHHHHHHHHHHHHHHHHHHTT----SEEEEETTEEEEEES-SSHHHHHHHHHT---------SS--TTHHHHHHHHHHHHHHHHHHHHHHHHHHHHHHHHHHHHHHHHHHHHHHHHHHHHHHTSSSSS-------TT------GGGSPPP---